Protein AF-A0AAD5MA86-F1 (afdb_monomer_lite)

Secondary structure (DSSP, 8-state):
-TTTHHHHHHHHHHS-HHHHHHHHHHHHHHHHHS-HHHHHHHHHTTHHHHHHHHTT---HHHHHHHHHHHHHHHHHHHHH-GGGHHHHHHHHHHTTHHHHHHHHTT-S-HHHHHHHHHHHHHHT-HHHHHHHHHTSSTTS------

InterPro domains:
  IPR011989 Armadillo-like helical [G3DSA:1.25.10.10] (1-125)
  IPR016024 Armadillo-type fold [SSF48371] (3-127)
  IPR032413 Atypical Arm repeat [PF16186] (90-133)

Structure (mmCIF, N/CA/C/O backbone):
data_AF-A0AAD5MA86-F1
#
_entry.id   AF-A0AAD5MA86-F1
#
loop_
_atom_site.group_PDB
_atom_site.id
_atom_site.type_symbol
_atom_site.label_atom_id
_atom_site.label_alt_id
_atom_site.label_comp_id
_atom_site.label_asym_id
_atom_site.label_entity_id
_atom_site.label_seq_id
_atom_site.pdbx_PDB_ins_code
_atom_site.Cartn_x
_atom_site.Cartn_y
_atom_site.Cartn_z
_atom_site.occupancy
_atom_site.B_iso_or_equiv
_atom_site.auth_seq_id
_atom_site.auth_comp_id
_atom_site.auth_asym_id
_atom_site.auth_atom_id
_atom_site.pdbx_PDB_model_num
ATOM 1 N N . MET A 1 1 ? -7.967 18.111 -7.768 1.00 57.31 1 MET A N 1
ATOM 2 C CA . MET A 1 1 ? -7.163 16.906 -7.461 1.00 57.31 1 MET A CA 1
ATOM 3 C C . MET A 1 1 ? -8.036 15.671 -7.237 1.00 57.31 1 MET A C 1
ATOM 5 O O . MET A 1 1 ? -7.580 14.598 -7.592 1.00 57.31 1 MET A O 1
ATOM 9 N N . GLN A 1 2 ? -9.282 15.808 -6.753 1.00 56.53 2 GLN A N 1
ATOM 10 C CA . GLN A 1 2 ? -10.218 14.675 -6.617 1.00 56.53 2 GLN A CA 1
ATOM 11 C C . GLN A 1 2 ? -10.546 13.962 -7.945 1.00 56.53 2 GLN A C 1
ATOM 13 O O . GLN A 1 2 ? -10.704 12.755 -7.945 1.00 56.53 2 GLN A O 1
ATOM 18 N N . GLU A 1 3 ? -10.540 14.638 -9.100 1.00 71.31 3 GLU A N 1
ATOM 19 C CA . GLU A 1 3 ? -10.897 13.959 -10.363 1.00 71.31 3 GLU A CA 1
ATOM 20 C C . GLU A 1 3 ? -9.796 13.075 -10.967 1.00 71.31 3 GLU A C 1
ATOM 22 O O . GLU A 1 3 ? -10.107 12.221 -11.788 1.00 71.31 3 GLU A O 1
ATOM 27 N N . ILE A 1 4 ? -8.517 13.254 -10.603 1.00 87.75 4 ILE A N 1
ATOM 28 C CA . ILE A 1 4 ? -7.416 12.517 -11.255 1.00 87.75 4 ILE A CA 1
ATOM 29 C C . ILE A 1 4 ? -7.015 11.249 -10.501 1.00 87.75 4 ILE A C 1
ATOM 31 O O . ILE A 1 4 ? -6.548 10.298 -11.122 1.00 87.75 4 ILE A O 1
ATOM 35 N N . MET A 1 5 ? -7.217 11.213 -9.180 1.00 91.69 5 MET A N 1
ATOM 36 C CA . MET A 1 5 ? -6.775 10.094 -8.346 1.00 91.69 5 MET A CA 1
ATOM 37 C C . MET A 1 5 ? -7.358 8.733 -8.771 1.00 91.69 5 MET A C 1
ATOM 39 O O . MET A 1 5 ? -6.567 7.800 -8.914 1.00 91.69 5 MET A O 1
ATOM 43 N N . PRO A 1 6 ? -8.662 8.607 -9.100 1.00 92.62 6 PRO A N 1
ATOM 44 C CA . PRO A 1 6 ? -9.211 7.336 -9.578 1.00 92.62 6 PRO A CA 1
ATOM 45 C C . PRO A 1 6 ? -8.494 6.818 -10.834 1.00 92.62 6 PRO A C 1
ATOM 47 O O . PRO A 1 6 ? -8.269 5.618 -10.993 1.00 92.62 6 PRO A O 1
ATOM 50 N N . PHE A 1 7 ? -8.092 7.722 -11.735 1.00 94.62 7 PHE A N 1
ATOM 51 C CA . PHE A 1 7 ? -7.361 7.354 -12.946 1.00 94.62 7 PHE A CA 1
ATOM 52 C C . PHE A 1 7 ? -5.933 6.909 -12.638 1.00 94.62 7 PHE A C 1
ATOM 54 O O . PHE A 1 7 ? -5.480 5.927 -13.218 1.00 94.62 7 PHE A O 1
ATOM 61 N N . ILE A 1 8 ? -5.237 7.589 -11.722 1.00 96.06 8 ILE A N 1
ATOM 62 C CA . ILE A 1 8 ? -3.883 7.194 -11.307 1.00 96.06 8 ILE A CA 1
ATOM 63 C C . ILE A 1 8 ? -3.908 5.815 -10.645 1.00 96.06 8 ILE A C 1
ATOM 65 O O . ILE A 1 8 ? -3.100 4.961 -11.001 1.00 96.06 8 ILE A O 1
ATOM 69 N N . LEU A 1 9 ? -4.868 5.563 -9.753 1.00 96.56 9 LEU A N 1
ATOM 70 C CA . LEU A 1 9 ? -5.037 4.261 -9.106 1.00 96.56 9 LEU A CA 1
ATOM 71 C C . LEU A 1 9 ? -5.354 3.156 -10.122 1.00 96.56 9 LEU A C 1
ATOM 73 O O . LEU A 1 9 ? -4.746 2.091 -10.080 1.00 96.56 9 LEU A O 1
ATOM 77 N N . LYS A 1 10 ? -6.213 3.427 -11.111 1.00 96.69 10 LYS A N 1
ATOM 78 C CA . LYS A 1 10 ? -6.476 2.484 -12.209 1.00 96.69 10 LYS A CA 1
ATOM 79 C C . LYS A 1 10 ? -5.226 2.172 -13.040 1.00 96.69 10 LYS A C 1
ATOM 81 O O . LYS A 1 10 ? -5.040 1.033 -13.473 1.00 96.69 10 LYS A O 1
ATOM 86 N N . VAL A 1 11 ? -4.388 3.178 -13.296 1.00 97.50 11 VAL A N 1
ATOM 87 C CA . VAL A 1 11 ? -3.116 2.998 -14.010 1.00 97.50 11 VAL A CA 1
ATOM 88 C C . VAL A 1 11 ? -2.131 2.188 -13.169 1.00 97.50 11 VAL A C 1
ATOM 90 O O . VAL A 1 11 ? -1.445 1.336 -13.723 1.00 97.50 11 VAL A O 1
ATOM 93 N N . LEU A 1 12 ? -2.088 2.402 -11.854 1.00 97.81 12 LEU A N 1
ATOM 94 C CA . LEU A 1 12 ? -1.275 1.598 -10.944 1.00 97.81 12 LEU A CA 1
ATOM 95 C C . LEU A 1 12 ? -1.725 0.126 -10.921 1.00 97.81 12 LEU A C 1
ATOM 97 O O . LEU A 1 12 ? -0.885 -0.767 -10.933 1.00 97.81 12 LEU A O 1
ATOM 101 N N . ASP A 1 13 ? -3.032 -0.125 -10.958 1.00 97.50 13 ASP A N 1
ATOM 102 C CA . ASP A 1 13 ? -3.604 -1.476 -10.941 1.00 97.50 13 ASP A CA 1
ATOM 103 C C . ASP A 1 13 ? -3.349 -2.258 -12.245 1.00 97.50 13 ASP A C 1
ATOM 105 O O . ASP A 1 13 ? -2.950 -3.419 -12.223 1.00 97.50 13 ASP A O 1
ATOM 109 N N . SER A 1 14 ? -3.547 -1.614 -13.401 1.00 95.88 14 SER A N 1
ATOM 110 C CA . SER A 1 14 ? -3.682 -2.326 -14.688 1.00 95.88 14 SER A CA 1
ATOM 111 C C . SER A 1 14 ? -2.858 -1.763 -15.851 1.00 95.88 14 SER A C 1
ATOM 113 O O . SER A 1 14 ? -2.952 -2.263 -16.975 1.00 95.88 14 SER A O 1
ATOM 115 N N . GLY A 1 15 ? -2.073 -0.710 -15.617 1.00 95.94 15 GLY A N 1
ATOM 116 C CA . GLY A 1 15 ? -1.180 -0.142 -16.623 1.00 95.94 15 GLY A CA 1
ATOM 117 C C . GLY A 1 15 ? -0.039 -1.088 -16.994 1.00 95.94 15 GLY A C 1
ATOM 118 O O . GLY A 1 15 ? 0.241 -2.065 -16.302 1.00 95.94 15 GLY A O 1
ATOM 119 N N . ASP A 1 16 ? 0.667 -0.781 -18.084 1.00 97.00 16 ASP A N 1
ATOM 120 C CA . ASP A 1 16 ? 1.958 -1.427 -18.313 1.00 97.00 16 ASP A CA 1
ATOM 121 C C . ASP A 1 16 ? 2.966 -1.020 -17.223 1.00 97.00 16 ASP A C 1
ATOM 123 O O . ASP A 1 16 ? 2.774 -0.029 -16.517 1.00 97.00 16 ASP A O 1
ATOM 127 N N . PHE A 1 17 ? 4.066 -1.766 -17.092 1.00 96.06 17 PHE A N 1
ATOM 128 C CA . PHE A 1 17 ? 5.038 -1.528 -16.022 1.00 96.06 17 PHE A CA 1
ATOM 129 C C . PHE A 1 17 ? 5.535 -0.075 -15.958 1.00 96.06 17 PHE A C 1
ATOM 131 O O . PHE A 1 17 ? 5.710 0.464 -14.869 1.00 96.06 17 PHE A O 1
ATOM 138 N N . LYS A 1 18 ? 5.751 0.583 -17.106 1.00 97.50 18 LYS A N 1
ATOM 139 C CA . LYS A 1 18 ? 6.224 1.975 -17.122 1.00 97.50 18 LYS A CA 1
ATOM 140 C C . LYS A 1 18 ? 5.156 2.906 -16.561 1.00 97.50 18 LYS A C 1
ATOM 142 O O . LYS A 1 18 ? 5.462 3.763 -15.742 1.00 97.50 18 LYS A O 1
ATOM 147 N N . CYS A 1 19 ? 3.906 2.717 -16.968 1.00 97.50 19 CYS A N 1
ATOM 148 C CA . CYS A 1 19 ? 2.786 3.482 -16.447 1.00 97.50 19 CYS A CA 1
ATOM 149 C C . CYS A 1 19 ? 2.544 3.217 -14.954 1.00 97.50 19 CYS A C 1
ATOM 151 O O . CYS A 1 19 ? 2.334 4.170 -14.209 1.00 97.50 19 CYS A O 1
ATOM 153 N N . GLN A 1 20 ? 2.624 1.963 -14.500 1.00 98.31 20 GLN A N 1
ATOM 154 C CA . GLN A 1 20 ? 2.506 1.608 -13.081 1.00 98.31 20 GLN A CA 1
ATOM 155 C C . GLN A 1 20 ? 3.619 2.243 -12.248 1.00 98.31 20 GLN A C 1
ATOM 157 O O . GLN A 1 20 ? 3.364 2.759 -11.162 1.00 98.31 20 GLN A O 1
ATOM 162 N N . PHE A 1 21 ? 4.846 2.259 -12.773 1.00 97.88 21 PHE A N 1
ATOM 163 C CA . PHE A 1 21 ? 5.986 2.890 -12.121 1.00 97.88 21 PHE A CA 1
ATOM 164 C C . PHE A 1 21 ? 5.750 4.388 -11.903 1.00 97.88 21 PHE A C 1
ATOM 166 O O . PHE A 1 21 ? 5.836 4.862 -10.771 1.00 97.88 21 PHE A O 1
ATOM 173 N N . GLU A 1 22 ? 5.367 5.125 -12.946 1.00 98.25 22 GLU A N 1
ATOM 174 C CA . GLU A 1 22 ? 5.053 6.556 -12.831 1.00 98.25 22 GLU A CA 1
ATOM 175 C C . GLU A 1 22 ? 3.828 6.816 -11.939 1.00 98.25 22 GLU A C 1
ATOM 177 O O . GLU A 1 22 ? 3.812 7.762 -11.150 1.00 98.25 22 GLU A O 1
ATOM 182 N N . ALA A 1 23 ? 2.811 5.950 -12.000 1.00 98.06 23 ALA A N 1
ATOM 183 C CA . ALA A 1 23 ? 1.655 6.041 -11.115 1.00 98.06 23 ALA A CA 1
ATOM 184 C C . ALA A 1 23 ? 2.055 5.837 -9.645 1.00 98.06 23 ALA A C 1
ATOM 186 O O . ALA A 1 23 ? 1.590 6.585 -8.786 1.00 98.06 23 ALA A O 1
ATOM 187 N N . SER A 1 24 ? 2.968 4.904 -9.351 1.00 98.25 24 SER A N 1
ATOM 188 C CA . SER A 1 24 ? 3.481 4.692 -7.991 1.00 98.25 24 SER A CA 1
ATOM 189 C C . SER A 1 24 ? 4.173 5.942 -7.442 1.00 98.25 24 SER A C 1
ATOM 191 O O . SER A 1 24 ? 3.945 6.316 -6.293 1.00 98.25 24 SER A O 1
ATOM 193 N N . TRP A 1 25 ? 4.940 6.647 -8.281 1.00 97.81 25 TRP A N 1
ATOM 194 C CA . TRP A 1 25 ? 5.567 7.918 -7.918 1.00 97.81 25 TRP A CA 1
ATOM 195 C C . TRP A 1 25 ? 4.534 9.007 -7.652 1.00 97.81 25 TRP A C 1
ATOM 197 O O . TRP A 1 25 ? 4.649 9.745 -6.675 1.00 97.81 25 TRP A O 1
ATOM 207 N N . ALA A 1 26 ? 3.508 9.113 -8.498 1.00 97.38 26 ALA A N 1
ATOM 208 C CA . ALA A 1 26 ? 2.442 10.090 -8.315 1.00 97.38 26 ALA A CA 1
ATOM 209 C C . ALA A 1 26 ? 1.684 9.871 -6.994 1.00 97.38 26 ALA A C 1
ATOM 211 O O . ALA A 1 26 ? 1.431 10.834 -6.266 1.00 97.38 26 ALA A O 1
ATOM 212 N N . VAL A 1 27 ? 1.365 8.616 -6.664 1.00 97.12 27 VAL A N 1
ATOM 213 C CA . VAL A 1 27 ? 0.690 8.258 -5.409 1.00 97.12 27 VAL A CA 1
ATOM 214 C C . VAL A 1 27 ? 1.594 8.528 -4.201 1.00 97.12 27 VAL A C 1
ATOM 216 O O . VAL A 1 27 ? 1.149 9.179 -3.255 1.00 97.12 27 VAL A O 1
ATOM 219 N N . ALA A 1 28 ? 2.871 8.137 -4.254 1.00 97.19 28 ALA A N 1
ATOM 220 C CA . ALA A 1 28 ? 3.827 8.396 -3.175 1.00 97.19 28 ALA A CA 1
ATOM 221 C C . ALA A 1 28 ? 4.037 9.898 -2.927 1.00 97.19 28 ALA A C 1
ATOM 223 O O . ALA A 1 28 ? 4.060 10.350 -1.782 1.00 97.19 28 ALA A O 1
ATOM 224 N N . ASN A 1 29 ? 4.113 10.700 -3.992 1.00 97.00 29 ASN A N 1
ATOM 225 C CA . ASN A 1 29 ? 4.221 12.154 -3.881 1.00 97.00 29 ASN A CA 1
ATOM 226 C C . ASN A 1 29 ? 2.986 12.779 -3.221 1.00 97.00 29 ASN A C 1
ATOM 228 O O . ASN A 1 29 ? 3.119 13.727 -2.447 1.00 97.00 29 ASN A O 1
ATOM 232 N N . LEU A 1 30 ? 1.789 12.254 -3.497 1.00 95.50 30 LEU A N 1
ATOM 233 C CA . LEU A 1 30 ? 0.577 12.693 -2.811 1.00 95.50 30 LEU A CA 1
ATOM 234 C C . LEU A 1 30 ? 0.573 12.274 -1.338 1.00 95.50 30 LEU A C 1
ATOM 236 O O . LEU A 1 30 ? 0.196 13.084 -0.498 1.00 95.50 30 LEU A O 1
ATOM 240 N N . ALA A 1 31 ? 1.006 11.056 -1.014 1.00 95.31 31 ALA A N 1
ATOM 241 C CA . ALA A 1 31 ? 1.076 10.599 0.370 1.00 95.31 31 ALA A CA 1
ATOM 242 C C . ALA A 1 31 ? 2.041 11.459 1.207 1.00 95.31 31 ALA A C 1
ATOM 244 O O . ALA A 1 31 ? 1.678 11.919 2.284 1.00 95.31 31 ALA A O 1
ATOM 245 N N . LEU A 1 32 ? 3.242 11.728 0.686 1.00 93.88 32 LEU A N 1
ATOM 246 C CA . LEU A 1 32 ? 4.323 12.385 1.431 1.00 93.88 32 LEU A CA 1
ATOM 247 C C . LEU A 1 32 ? 4.266 13.920 1.398 1.00 93.88 32 LEU A C 1
ATOM 249 O O . LEU A 1 32 ? 4.752 14.575 2.318 1.00 93.88 32 LEU A O 1
ATOM 253 N N . GLY A 1 33 ? 3.723 14.503 0.326 1.00 93.56 33 GLY A N 1
ATOM 254 C CA . GLY A 1 33 ? 3.648 15.956 0.134 1.00 93.56 33 GLY A CA 1
ATOM 255 C C . GLY A 1 33 ? 2.234 16.533 0.210 1.00 93.56 33 GLY A C 1
ATOM 256 O O . GLY A 1 33 ? 2.064 17.753 0.145 1.00 93.56 33 GLY A O 1
ATOM 257 N N . GLY A 1 34 ? 1.213 15.681 0.297 1.00 94.00 34 GLY A N 1
ATOM 258 C CA . GLY A 1 34 ? -0.182 16.090 0.352 1.00 94.00 34 GLY A CA 1
ATOM 259 C C . GLY A 1 34 ? -0.625 16.547 1.738 1.00 94.00 34 GLY A C 1
ATOM 260 O O . GLY A 1 34 ? -0.043 16.228 2.770 1.00 94.00 34 GLY A O 1
ATOM 261 N N . THR A 1 35 ? -1.721 17.296 1.763 1.00 95.62 35 THR A N 1
ATOM 262 C CA . THR A 1 35 ? -2.472 17.581 2.990 1.00 95.62 35 THR A CA 1
ATOM 263 C C . THR A 1 35 ? -3.152 16.315 3.506 1.00 95.62 35 THR A C 1
ATOM 265 O O . THR A 1 35 ? -3.500 15.435 2.719 1.00 95.62 35 THR A O 1
ATOM 268 N N . LEU A 1 36 ? -3.464 16.266 4.804 1.00 94.44 36 LEU A N 1
ATOM 269 C CA . LEU A 1 36 ? -4.217 15.161 5.410 1.00 94.44 36 LEU A CA 1
ATOM 270 C C . LEU A 1 36 ? -5.481 14.797 4.611 1.00 94.44 36 LEU A C 1
ATOM 272 O O . LEU A 1 36 ? -5.724 13.631 4.329 1.00 94.44 36 LEU A O 1
ATOM 276 N N . LYS A 1 37 ? -6.252 15.800 4.170 1.00 93.62 37 LYS A N 1
ATOM 277 C CA . LYS A 1 37 ? -7.452 15.584 3.347 1.00 93.62 37 LYS A CA 1
ATOM 278 C C . LYS A 1 37 ? -7.140 14.863 2.028 1.00 93.62 37 LYS A C 1
ATOM 280 O O . LYS A 1 37 ? -7.932 14.045 1.580 1.00 93.62 37 LYS A O 1
ATOM 285 N N . GLN A 1 38 ? -6.015 15.179 1.388 1.00 94.31 38 GLN A N 1
ATOM 286 C CA . GLN A 1 38 ? -5.601 14.515 0.149 1.00 94.31 38 GLN A CA 1
ATOM 287 C C . GLN A 1 38 ? -5.147 13.080 0.411 1.00 94.31 38 GLN A C 1
ATOM 289 O O . GLN A 1 38 ? -5.494 12.207 -0.373 1.00 94.31 38 GLN A O 1
ATOM 294 N N . VAL A 1 39 ? -4.436 12.828 1.512 1.00 95.50 39 VAL A N 1
ATOM 295 C CA . VAL A 1 39 ? -4.039 11.468 1.905 1.00 95.50 39 VAL A CA 1
ATOM 296 C C . VAL A 1 39 ? -5.272 10.613 2.202 1.00 95.50 39 VAL A C 1
ATOM 298 O O . VAL A 1 39 ? -5.407 9.529 1.647 1.00 95.50 39 VAL A O 1
ATOM 301 N N . LEU A 1 40 ? -6.223 11.124 2.991 1.00 94.38 40 LEU A N 1
ATOM 302 C CA . LEU A 1 40 ? -7.460 10.405 3.324 1.00 94.38 40 LEU A CA 1
ATOM 303 C C . LEU A 1 40 ? -8.362 10.152 2.104 1.00 94.38 40 LEU A C 1
ATOM 305 O O . LEU A 1 40 ? -9.086 9.160 2.083 1.00 94.38 40 LEU A O 1
ATOM 309 N N . CYS A 1 41 ? -8.264 10.974 1.054 1.00 93.69 41 CYS A N 1
ATOM 310 C CA . CYS A 1 41 ? -8.935 10.726 -0.226 1.00 93.69 41 CYS A CA 1
ATOM 311 C C . CYS A 1 41 ? -8.520 9.380 -0.853 1.00 93.69 41 CYS A C 1
ATOM 313 O O . CYS A 1 41 ? -9.307 8.790 -1.581 1.00 93.69 41 CYS A O 1
ATOM 315 N N . LEU A 1 42 ? -7.323 8.851 -0.560 1.00 94.69 42 LEU A N 1
ATOM 316 C CA . LEU A 1 42 ? -6.915 7.522 -1.037 1.00 94.69 42 LEU A CA 1
ATOM 317 C C . LEU A 1 42 ? -7.820 6.407 -0.489 1.00 94.69 42 LEU A C 1
ATOM 319 O O . LEU A 1 42 ? -8.058 5.424 -1.189 1.00 94.69 42 LEU A O 1
ATOM 323 N N . LEU A 1 43 ? -8.353 6.557 0.728 1.00 92.50 43 LEU A N 1
ATOM 324 C CA . LEU A 1 43 ? -9.334 5.607 1.262 1.00 92.50 43 LEU A CA 1
ATOM 325 C C . LEU A 1 43 ? -10.667 5.709 0.530 1.00 92.50 43 LEU A C 1
ATOM 327 O O . LEU A 1 43 ? -11.256 4.687 0.195 1.00 92.50 43 LEU A O 1
ATOM 331 N N . GLU A 1 44 ? -11.130 6.935 0.280 1.00 91.56 44 GLU A N 1
ATOM 332 C CA . GLU A 1 44 ? -12.393 7.192 -0.424 1.00 91.56 44 GLU A CA 1
ATOM 333 C C . GLU A 1 44 ? -12.377 6.591 -1.839 1.00 91.56 44 GLU A C 1
ATOM 335 O O . GLU A 1 44 ? -13.391 6.084 -2.311 1.00 91.56 44 GLU A O 1
ATOM 340 N N . GLU A 1 45 ? -11.205 6.574 -2.477 1.00 93.38 45 GLU A N 1
ATOM 341 C CA . GLU A 1 45 ? -10.992 6.023 -3.818 1.00 93.38 45 GLU A CA 1
ATOM 342 C C . GLU A 1 45 ? -10.606 4.530 -3.831 1.00 93.38 45 GLU A C 1
ATOM 344 O O . GLU A 1 45 ? -10.164 4.014 -4.857 1.00 93.38 45 GLU A O 1
ATOM 349 N N . ASN A 1 46 ? -10.774 3.812 -2.711 1.00 92.56 46 ASN A N 1
ATOM 350 C CA . ASN A 1 46 ? -10.456 2.384 -2.575 1.00 92.56 46 ASN A CA 1
ATOM 351 C C . ASN A 1 46 ? -9.010 2.028 -2.978 1.00 92.56 46 ASN A C 1
ATOM 353 O O . ASN A 1 46 ? -8.768 1.043 -3.677 1.00 92.56 46 ASN A O 1
ATOM 357 N N . ALA A 1 47 ? -8.021 2.809 -2.533 1.00 97.00 47 ALA A N 1
ATOM 358 C CA . ALA A 1 47 ? -6.620 2.549 -2.868 1.00 97.00 47 ALA A CA 1
ATOM 359 C C . ALA A 1 47 ? -6.046 1.279 -2.209 1.00 97.00 47 ALA A C 1
ATOM 361 O O . ALA A 1 47 ? -5.107 0.701 -2.752 1.00 97.00 47 ALA A O 1
ATOM 362 N N . ILE A 1 48 ? -6.576 0.829 -1.062 1.00 98.19 48 ILE A N 1
ATOM 363 C CA . ILE A 1 48 ? -5.983 -0.264 -0.263 1.00 98.19 48 ILE A CA 1
ATOM 364 C C . ILE A 1 48 ? -5.788 -1.565 -1.066 1.00 98.19 48 ILE A C 1
ATOM 366 O O . ILE A 1 48 ? -4.650 -2.041 -1.105 1.00 98.19 48 ILE A O 1
ATOM 370 N N . PRO A 1 49 ? -6.802 -2.118 -1.764 1.00 98.19 49 PRO A N 1
ATOM 371 C CA . PRO A 1 49 ? -6.614 -3.309 -2.594 1.00 98.19 49 PRO A CA 1
ATOM 372 C C . PRO A 1 49 ? -5.523 -3.143 -3.657 1.00 98.19 49 PRO A C 1
ATOM 374 O O . PRO A 1 49 ? -4.706 -4.040 -3.857 1.00 98.19 49 PRO A O 1
ATOM 377 N N . ILE A 1 50 ? -5.471 -1.973 -4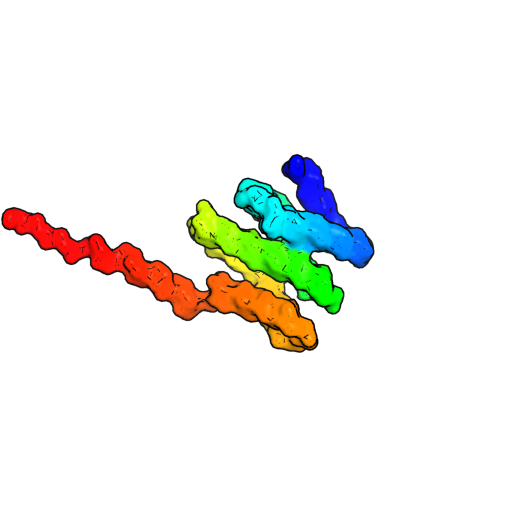.301 1.00 98.25 50 ILE A N 1
ATOM 378 C CA . ILE A 1 50 ? -4.524 -1.668 -5.382 1.00 98.25 50 ILE A CA 1
ATOM 379 C C . ILE A 1 50 ? -3.096 -1.594 -4.833 1.00 98.25 50 ILE A C 1
ATOM 381 O O . ILE A 1 50 ? -2.175 -2.182 -5.399 1.00 98.25 50 ILE A O 1
ATOM 385 N N . LEU A 1 51 ? -2.907 -0.919 -3.696 1.00 98.50 51 LEU A N 1
ATOM 386 C CA . LEU A 1 51 ? -1.614 -0.846 -3.016 1.00 98.50 51 LEU A CA 1
ATOM 387 C C . LEU A 1 51 ? -1.152 -2.238 -2.562 1.00 98.50 51 LEU A C 1
ATOM 389 O O . LEU A 1 51 ? -0.001 -2.602 -2.791 1.00 98.50 51 LEU A O 1
ATOM 393 N N . CYS A 1 52 ? -2.047 -3.049 -1.990 1.00 98.50 52 CYS A N 1
ATOM 394 C CA . CYS A 1 52 ? -1.726 -4.418 -1.576 1.00 98.50 52 CYS A CA 1
ATOM 395 C C . CYS A 1 52 ? -1.335 -5.304 -2.768 1.00 98.50 52 CYS A C 1
ATOM 397 O O . CYS A 1 52 ? -0.371 -6.068 -2.680 1.00 98.50 52 CYS A O 1
ATOM 399 N N . ALA A 1 53 ? -2.034 -5.184 -3.900 1.00 97.94 53 ALA A N 1
ATOM 400 C CA . ALA A 1 53 ? -1.689 -5.896 -5.128 1.00 97.94 53 ALA A CA 1
ATOM 401 C C . ALA A 1 53 ? -0.308 -5.477 -5.663 1.00 97.94 53 ALA A C 1
ATOM 403 O O . ALA A 1 53 ? 0.494 -6.336 -6.038 1.00 97.94 53 ALA A O 1
ATOM 404 N N . ALA A 1 54 ? 0.008 -4.178 -5.624 1.00 98.00 54 ALA A N 1
ATOM 405 C CA . ALA A 1 54 ? 1.278 -3.636 -6.100 1.00 98.00 54 ALA A CA 1
ATOM 406 C C . ALA A 1 54 ? 2.503 -4.116 -5.290 1.00 98.00 54 ALA A C 1
ATOM 408 O O . ALA A 1 54 ? 3.614 -4.153 -5.822 1.00 98.00 54 ALA A O 1
ATOM 409 N N . LEU A 1 55 ? 2.324 -4.579 -4.045 1.00 98.12 55 LEU A N 1
ATOM 410 C CA . LEU A 1 55 ? 3.397 -5.215 -3.262 1.00 98.12 55 LEU A CA 1
ATOM 411 C C . LEU A 1 55 ? 3.900 -6.543 -3.864 1.00 98.12 55 LEU A C 1
ATOM 413 O O . LEU A 1 55 ? 4.908 -7.076 -3.409 1.00 98.12 55 LEU A O 1
ATOM 417 N N . ALA A 1 56 ? 3.222 -7.098 -4.876 1.00 95.94 56 ALA A N 1
ATOM 418 C CA . ALA A 1 56 ? 3.678 -8.293 -5.590 1.00 95.94 56 ALA A CA 1
ATOM 419 C C . ALA A 1 56 ? 4.741 -8.006 -6.670 1.00 95.94 56 ALA A C 1
ATOM 421 O O . ALA A 1 56 ? 5.300 -8.945 -7.243 1.00 95.94 56 ALA A O 1
ATOM 422 N N . HIS A 1 57 ? 5.018 -6.737 -6.984 1.00 95.75 57 HIS A N 1
ATOM 423 C CA . HIS A 1 57 ? 6.084 -6.381 -7.918 1.00 95.75 57 HIS A CA 1
ATOM 424 C C . HIS A 1 57 ? 7.472 -6.680 -7.333 1.00 95.75 57 HIS A C 1
ATOM 426 O O . HIS A 1 57 ? 7.682 -6.638 -6.131 1.00 95.75 57 HIS A O 1
ATOM 432 N N . SER A 1 58 ? 8.453 -6.932 -8.201 1.00 94.25 58 SER A N 1
ATOM 433 C CA . SER A 1 58 ? 9.856 -7.141 -7.809 1.00 94.25 58 SER A CA 1
ATOM 434 C C . SER A 1 58 ? 10.727 -5.888 -7.933 1.00 94.25 58 SER A C 1
ATOM 436 O O . SER A 1 58 ? 11.894 -5.901 -7.546 1.00 94.25 58 SER A O 1
ATOM 438 N N . ASN A 1 59 ? 10.199 -4.799 -8.502 1.00 97.56 59 ASN A N 1
ATOM 439 C CA . ASN A 1 59 ? 10.955 -3.562 -8.657 1.00 97.56 59 ASN A CA 1
ATOM 440 C C . ASN A 1 59 ? 11.057 -2.827 -7.313 1.00 97.56 59 ASN A C 1
ATOM 442 O O . ASN A 1 59 ? 10.048 -2.411 -6.751 1.00 97.56 59 ASN A O 1
ATOM 446 N N . VAL A 1 60 ? 12.288 -2.643 -6.836 1.00 97.81 60 VAL A N 1
ATOM 447 C CA . VAL A 1 60 ? 12.595 -2.074 -5.515 1.00 97.81 60 VAL A CA 1
ATOM 448 C C . VAL A 1 60 ? 12.050 -0.655 -5.339 1.00 97.81 60 VAL A C 1
ATOM 450 O O . VAL A 1 60 ? 11.488 -0.345 -4.293 1.00 97.81 60 VAL A O 1
ATOM 453 N N . ASP A 1 61 ? 12.180 0.210 -6.344 1.00 97.75 61 ASP A N 1
ATOM 454 C CA . ASP A 1 61 ? 11.727 1.602 -6.238 1.00 97.75 61 ASP A CA 1
ATOM 455 C C . ASP A 1 61 ? 10.198 1.702 -6.210 1.00 97.75 61 ASP A C 1
ATOM 457 O O . ASP A 1 61 ? 9.646 2.433 -5.389 1.00 97.75 61 ASP A O 1
ATOM 461 N N . LEU A 1 62 ? 9.508 0.905 -7.033 1.00 98.25 62 LEU A N 1
ATOM 462 C CA . LEU A 1 62 ? 8.051 0.791 -6.986 1.00 98.25 62 LEU A CA 1
ATOM 463 C C . LEU A 1 62 ? 7.602 0.273 -5.615 1.00 98.25 62 LEU A C 1
ATOM 465 O O . LEU A 1 62 ? 6.747 0.891 -4.989 1.00 98.25 62 LEU A O 1
ATOM 469 N N . LEU A 1 63 ? 8.205 -0.808 -5.110 1.00 98.38 63 LEU A N 1
ATOM 470 C CA . LEU A 1 63 ? 7.885 -1.344 -3.783 1.00 98.38 63 LEU A CA 1
ATOM 471 C C . LEU A 1 63 ? 8.070 -0.299 -2.681 1.00 98.38 63 LEU A C 1
ATOM 473 O O . LEU A 1 63 ? 7.192 -0.142 -1.838 1.00 98.38 63 LEU A O 1
ATOM 477 N N . ASN A 1 64 ? 9.169 0.456 -2.716 1.00 98.06 64 ASN A N 1
ATOM 478 C CA . ASN A 1 64 ? 9.404 1.547 -1.775 1.00 98.06 64 ASN A CA 1
ATOM 479 C C . ASN A 1 64 ? 8.298 2.610 -1.849 1.00 98.06 64 ASN A C 1
ATOM 481 O O . ASN A 1 64 ? 7.798 3.032 -0.810 1.00 98.06 64 ASN A O 1
ATOM 485 N N . ASN A 1 65 ? 7.879 3.015 -3.051 1.00 98.25 65 ASN A N 1
ATOM 486 C CA . ASN A 1 65 ? 6.791 3.982 -3.223 1.00 98.25 65 ASN A CA 1
ATOM 487 C C . ASN A 1 65 ? 5.479 3.480 -2.603 1.00 98.25 65 ASN A C 1
ATOM 489 O O . ASN A 1 65 ? 4.785 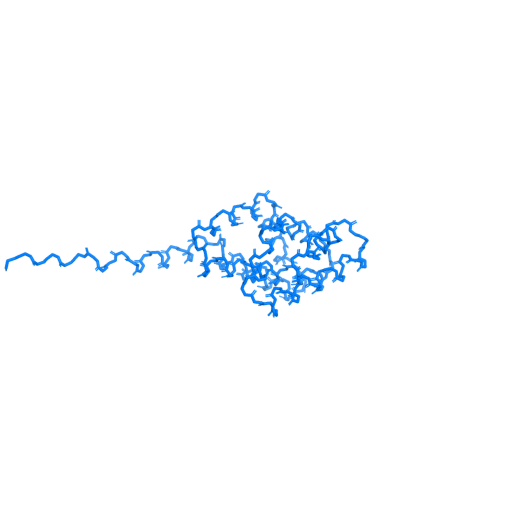4.233 -1.916 1.00 98.25 65 ASN A O 1
ATOM 493 N N . ILE A 1 66 ? 5.147 2.204 -2.812 1.00 98.56 66 ILE A N 1
ATOM 494 C CA . ILE A 1 66 ? 3.922 1.591 -2.283 1.00 98.56 66 ILE A CA 1
ATOM 495 C C . ILE A 1 66 ? 3.982 1.446 -0.762 1.00 98.56 66 ILE A C 1
ATOM 497 O O . ILE A 1 66 ? 3.026 1.815 -0.081 1.00 98.56 66 ILE A O 1
ATOM 501 N N . LEU A 1 67 ? 5.104 0.974 -0.217 1.00 98.50 67 LEU A N 1
ATOM 502 C CA . LEU A 1 67 ? 5.293 0.821 1.224 1.00 98.50 67 LEU A CA 1
ATOM 503 C C . LEU A 1 67 ? 5.244 2.174 1.955 1.00 98.50 67 LEU A C 1
ATOM 505 O O . LEU A 1 67 ? 4.542 2.297 2.954 1.00 98.50 67 LEU A O 1
ATOM 509 N N . GLU A 1 68 ? 5.915 3.215 1.450 1.00 97.88 68 GLU A N 1
ATOM 510 C CA . GLU A 1 68 ? 5.850 4.555 2.062 1.00 97.88 68 GLU A CA 1
ATOM 511 C C . GLU A 1 68 ? 4.442 5.166 1.973 1.00 97.88 68 GLU A C 1
ATOM 513 O O . GLU A 1 68 ? 3.990 5.832 2.910 1.00 97.88 68 GLU A O 1
ATOM 518 N N . THR A 1 69 ? 3.719 4.900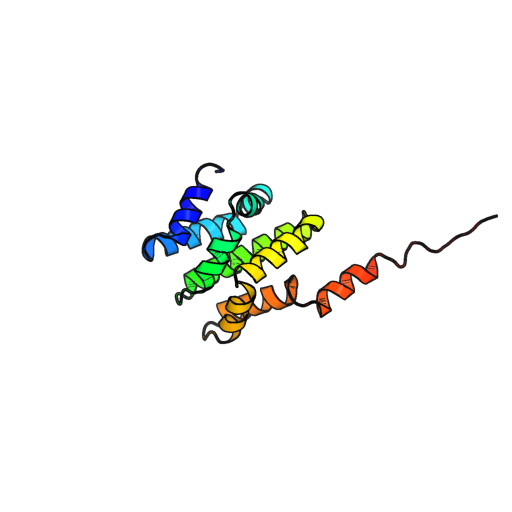 0.878 1.00 98.31 69 THR A N 1
ATOM 519 C CA . THR A 1 69 ? 2.311 5.298 0.739 1.00 98.31 69 THR A CA 1
ATOM 520 C C . THR A 1 69 ? 1.447 4.613 1.795 1.00 98.31 69 THR A C 1
ATOM 522 O O . THR A 1 69 ? 0.703 5.294 2.498 1.00 98.31 69 THR A O 1
ATOM 525 N N . LEU A 1 70 ? 1.555 3.286 1.934 1.00 98.31 70 LEU A N 1
ATOM 526 C CA . LEU A 1 70 ? 0.801 2.512 2.925 1.00 98.31 70 LEU A CA 1
ATOM 527 C C . LEU A 1 70 ? 1.110 2.970 4.350 1.00 98.31 70 LEU A C 1
ATOM 529 O O . LEU A 1 70 ? 0.184 3.220 5.115 1.00 98.31 70 LEU A O 1
ATOM 533 N N . HIS A 1 71 ? 2.390 3.146 4.689 1.00 97.81 71 HIS A N 1
ATOM 534 C CA . HIS A 1 71 ? 2.804 3.637 6.003 1.00 97.81 71 HIS A CA 1
ATOM 535 C C . HIS A 1 71 ? 2.172 4.996 6.321 1.00 97.81 71 HIS A C 1
ATOM 537 O O . HIS A 1 71 ? 1.593 5.184 7.389 1.00 97.81 71 HIS A O 1
ATOM 543 N N . THR A 1 72 ? 2.254 5.938 5.378 1.00 97.69 72 THR A N 1
ATOM 544 C CA . THR A 1 72 ? 1.734 7.296 5.570 1.00 97.69 72 THR A CA 1
ATOM 545 C C . THR A 1 72 ? 0.213 7.309 5.686 1.00 97.69 72 THR A C 1
ATOM 547 O O . THR A 1 72 ? -0.335 8.031 6.517 1.00 97.69 72 THR A O 1
ATOM 550 N N . LEU A 1 73 ? -0.472 6.491 4.884 1.00 97.50 73 LEU A N 1
ATOM 551 C CA . LEU A 1 73 ? -1.921 6.345 4.931 1.00 97.50 73 LEU A CA 1
ATOM 552 C C . LEU A 1 73 ? -2.381 5.760 6.270 1.00 97.50 73 LEU A C 1
ATOM 554 O O . LEU A 1 73 ? -3.240 6.349 6.918 1.00 97.50 73 LEU A O 1
ATOM 558 N N . LEU A 1 74 ? -1.780 4.651 6.708 1.00 97.25 74 LEU A N 1
ATOM 559 C CA . LEU A 1 74 ? -2.098 4.017 7.991 1.00 97.25 74 LEU A CA 1
ATOM 560 C C . LEU A 1 74 ? -1.841 4.968 9.163 1.00 97.25 74 LEU A C 1
ATOM 562 O O . LEU A 1 74 ? -2.710 5.121 10.016 1.00 97.25 74 LEU A O 1
ATOM 566 N N . ASN A 1 75 ? -0.715 5.687 9.149 1.00 96.44 75 ASN A N 1
ATOM 567 C CA . ASN A 1 75 ? -0.393 6.680 10.173 1.00 96.44 75 ASN A CA 1
ATOM 568 C C . ASN A 1 75 ? -1.390 7.853 10.208 1.00 96.44 75 ASN A C 1
ATOM 570 O O . ASN A 1 75 ? -1.758 8.349 11.273 1.00 96.44 75 ASN A O 1
ATOM 574 N N . ALA A 1 76 ? -1.832 8.323 9.039 1.00 95.94 76 ALA A N 1
ATOM 575 C CA . ALA A 1 76 ? -2.826 9.388 8.949 1.00 95.94 76 ALA A CA 1
ATOM 576 C C . ALA A 1 76 ? -4.175 8.947 9.536 1.00 95.94 76 ALA A C 1
ATOM 578 O O . ALA A 1 76 ? -4.819 9.722 10.242 1.00 95.94 76 ALA A O 1
ATOM 579 N N . VAL A 1 77 ? -4.585 7.704 9.268 1.00 95.69 77 VAL A N 1
ATOM 580 C CA . VAL A 1 77 ? -5.838 7.139 9.782 1.00 95.69 77 VAL A CA 1
ATOM 581 C C . VAL A 1 77 ? -5.755 6.904 11.283 1.00 95.69 77 VAL A C 1
ATOM 583 O O . VAL A 1 77 ? -6.648 7.365 11.989 1.00 95.69 77 VAL A O 1
ATOM 586 N N . SER A 1 78 ? -4.684 6.277 11.781 1.00 95.06 78 SER A N 1
ATOM 587 C CA . SER A 1 78 ? -4.512 6.029 13.219 1.00 95.06 78 SER A CA 1
ATOM 588 C C . SER A 1 78 ? -4.541 7.328 14.028 1.00 95.06 78 SER A C 1
ATOM 590 O O . SER A 1 78 ? -5.142 7.383 15.096 1.00 95.06 78 SER A O 1
ATOM 592 N N . SER A 1 79 ? -3.966 8.404 13.483 1.00 93.44 79 SER A N 1
ATOM 593 C CA . SER A 1 79 ? -3.893 9.699 14.164 1.00 93.44 79 SER A CA 1
ATOM 594 C C . SER A 1 79 ? -5.184 10.524 14.081 1.00 93.44 79 SER A C 1
ATOM 596 O O . SER A 1 79 ? -5.483 11.284 14.999 1.00 93.44 79 SER A O 1
ATOM 598 N N . CYS A 1 80 ? -5.920 10.459 12.965 1.00 94.19 80 CYS A N 1
ATOM 599 C CA . CYS A 1 80 ? -7.018 11.400 12.687 1.00 94.19 80 CYS A CA 1
ATOM 600 C C . CYS A 1 80 ? -8.414 10.776 12.730 1.00 94.19 80 CYS A C 1
ATOM 602 O O . CYS A 1 80 ? -9.389 11.508 12.903 1.00 94.19 80 CYS A O 1
ATOM 604 N N . CYS A 1 81 ? -8.517 9.463 12.528 1.00 92.31 81 CYS A N 1
ATOM 605 C CA . CYS A 1 81 ? -9.772 8.711 12.503 1.00 92.31 81 CYS A CA 1
ATOM 606 C C . CYS A 1 81 ? -9.564 7.324 13.149 1.00 92.31 81 CYS A C 1
ATOM 608 O O . CYS A 1 81 ? -9.714 6.307 12.459 1.00 92.31 81 CYS A O 1
ATOM 610 N N . PRO A 1 82 ? -9.174 7.255 14.438 1.00 92.00 82 PRO A N 1
ATOM 611 C CA . PRO A 1 82 ? -8.875 5.990 15.112 1.00 92.00 82 PRO A CA 1
ATOM 612 C C . PRO A 1 82 ? -10.058 5.012 15.087 1.00 92.00 82 PRO A C 1
ATOM 614 O O . PRO A 1 82 ? -9.861 3.807 14.996 1.00 92.00 82 PRO A O 1
ATOM 617 N N . GLU A 1 83 ? -11.295 5.513 15.054 1.00 92.31 83 GLU A N 1
ATOM 618 C CA . GLU A 1 83 ? -12.513 4.705 14.939 1.00 92.31 83 GLU A CA 1
ATOM 619 C C . GLU A 1 83 ? -12.632 3.936 13.614 1.00 92.31 83 GLU A C 1
ATOM 621 O O . GLU A 1 83 ? -13.381 2.966 13.528 1.00 92.31 83 GLU A O 1
ATOM 626 N N . ARG A 1 84 ? -11.901 4.364 12.577 1.00 92.75 84 ARG A N 1
ATOM 627 C CA . ARG A 1 84 ? -11.832 3.702 11.264 1.00 92.75 84 ARG A CA 1
ATOM 628 C C . ARG A 1 84 ? -10.553 2.890 11.086 1.00 92.75 84 ARG A C 1
ATOM 630 O O . ARG A 1 84 ? -10.394 2.227 10.064 1.00 92.75 84 ARG A O 1
ATOM 637 N N . PHE A 1 85 ? -9.619 2.964 12.032 1.00 94.75 85 PHE A N 1
ATOM 638 C CA . PHE A 1 85 ? -8.304 2.358 11.876 1.00 94.75 85 PHE A CA 1
ATOM 639 C C . PHE A 1 85 ? -8.383 0.831 11.788 1.00 94.75 85 PHE A C 1
ATOM 641 O O . PHE A 1 85 ? -7.800 0.258 10.870 1.00 94.75 85 PHE A O 1
ATOM 648 N N . ASP A 1 86 ? -9.184 0.191 12.644 1.00 94.31 86 ASP A N 1
ATOM 649 C CA . ASP A 1 86 ? -9.397 -1.262 12.599 1.00 94.31 86 ASP A CA 1
ATOM 650 C C . ASP A 1 86 ? -10.012 -1.718 11.265 1.00 94.31 86 ASP A C 1
ATOM 652 O O . ASP A 1 86 ? -9.592 -2.725 10.702 1.00 94.31 86 ASP A O 1
ATOM 656 N N . GLU A 1 87 ? -10.960 -0.955 10.707 1.00 95.31 87 GLU A N 1
ATOM 657 C CA . GLU A 1 87 ? -11.552 -1.239 9.390 1.00 95.31 87 GLU A CA 1
ATOM 658 C C . GLU A 1 87 ? -10.484 -1.211 8.285 1.00 95.31 87 GLU A C 1
ATOM 660 O O . GLU A 1 87 ? -10.414 -2.116 7.450 1.00 95.31 87 GLU A O 1
ATOM 665 N N . VAL A 1 88 ? -9.617 -0.193 8.294 1.00 96.50 88 VAL A N 1
ATOM 666 C CA . VAL A 1 88 ? -8.534 -0.061 7.310 1.00 96.50 88 VAL A CA 1
ATOM 667 C C . VAL A 1 88 ? -7.484 -1.160 7.493 1.00 96.50 88 VAL A C 1
ATOM 669 O O . VAL A 1 88 ? -7.037 -1.727 6.495 1.00 96.50 88 VAL A O 1
ATOM 672 N N . ARG A 1 89 ? -7.120 -1.503 8.737 1.00 96.25 89 ARG A N 1
ATOM 673 C CA . ARG A 1 89 ? -6.188 -2.598 9.051 1.00 96.25 89 ARG A CA 1
ATOM 674 C C . ARG A 1 89 ? -6.716 -3.930 8.519 1.00 96.25 89 ARG A C 1
ATOM 676 O O . ARG A 1 89 ? -6.023 -4.590 7.745 1.00 96.25 89 ARG A O 1
ATOM 683 N N . ASN A 1 90 ? -7.972 -4.254 8.827 1.00 96.25 90 ASN A N 1
ATOM 684 C CA . ASN A 1 90 ? -8.636 -5.461 8.335 1.00 96.25 90 ASN A CA 1
ATOM 685 C C . ASN A 1 90 ? -8.671 -5.488 6.801 1.00 96.25 90 ASN A C 1
ATOM 687 O O . ASN A 1 90 ? -8.377 -6.512 6.192 1.00 96.25 90 ASN A O 1
ATOM 691 N N . SER A 1 91 ? -8.940 -4.349 6.154 1.00 97.75 91 SER A N 1
ATOM 692 C CA . SER A 1 91 ? -8.911 -4.260 4.691 1.00 97.75 91 SER A CA 1
ATOM 693 C C . SER A 1 91 ? -7.525 -4.577 4.112 1.00 97.75 91 SER A C 1
ATOM 695 O O . SER A 1 91 ? -7.426 -5.266 3.094 1.00 97.75 91 SER A O 1
ATOM 697 N N . VAL A 1 92 ? -6.438 -4.128 4.749 1.00 98.25 92 VAL A N 1
ATOM 698 C CA . VAL A 1 92 ? -5.070 -4.478 4.324 1.00 98.25 92 VAL A CA 1
ATOM 699 C C . VAL A 1 92 ? -4.817 -5.984 4.459 1.00 98.25 92 VAL A C 1
ATOM 701 O O . VAL A 1 92 ? -4.233 -6.588 3.555 1.00 98.25 92 VAL A O 1
ATOM 704 N N . GLU A 1 93 ? -5.267 -6.609 5.546 1.00 97.25 93 GLU A N 1
ATOM 705 C CA . GLU A 1 93 ? -5.125 -8.054 5.767 1.00 97.25 93 GLU A CA 1
ATOM 706 C C . GLU A 1 93 ? -5.934 -8.883 4.764 1.00 97.25 93 GLU A C 1
ATOM 708 O O . GLU A 1 93 ? -5.382 -9.775 4.116 1.00 97.25 93 GLU A O 1
ATOM 713 N N . GLU A 1 94 ? -7.211 -8.548 4.564 1.00 97.75 94 GLU A N 1
ATOM 714 C CA . GLU A 1 94 ? -8.118 -9.234 3.634 1.00 97.75 94 GLU A CA 1
ATOM 715 C C . GLU A 1 94 ? -7.620 -9.177 2.184 1.00 97.75 94 GLU A C 1
ATOM 717 O O . GLU A 1 94 ? -7.780 -10.132 1.423 1.00 97.75 94 GLU A O 1
ATOM 722 N N . ASN A 1 95 ? -6.952 -8.083 1.804 1.00 98.12 95 ASN A N 1
ATOM 723 C CA . ASN A 1 95 ? -6.329 -7.928 0.488 1.00 98.12 95 ASN A CA 1
ATOM 724 C C . ASN A 1 95 ? -4.908 -8.525 0.413 1.00 98.12 95 ASN A C 1
ATOM 726 O O . ASN A 1 95 ? -4.186 -8.328 -0.568 1.00 98.12 95 ASN A O 1
ATOM 730 N N . GLY A 1 96 ? -4.491 -9.284 1.432 1.00 97.75 96 GLY A N 1
ATOM 731 C CA . GLY A 1 96 ? -3.217 -9.998 1.475 1.00 97.75 96 GLY A CA 1
ATOM 732 C C . GLY A 1 96 ? -1.993 -9.087 1.566 1.00 97.75 96 GLY A C 1
ATOM 733 O O . GLY A 1 96 ? -0.897 -9.512 1.174 1.00 97.75 96 GLY A O 1
ATOM 734 N N . GLY A 1 97 ? -2.178 -7.850 2.035 1.00 98.06 97 GLY A N 1
A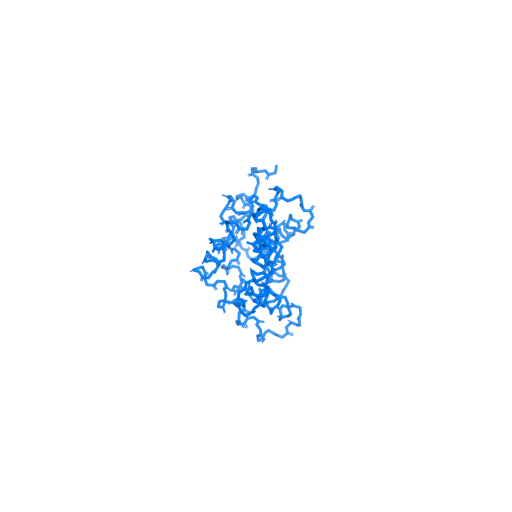TOM 735 C CA . GLY A 1 97 ? -1.126 -6.861 2.237 1.00 98.06 97 GLY A CA 1
ATOM 736 C C . GLY A 1 97 ? -0.160 -7.277 3.340 1.00 98.06 97 GLY A C 1
ATOM 737 O O . GLY A 1 97 ? 1.044 -7.288 3.096 1.00 98.06 97 GLY A O 1
ATOM 738 N N . LEU A 1 98 ? -0.675 -7.715 4.498 1.00 97.62 98 LEU A N 1
ATOM 739 C CA . LEU A 1 98 ? 0.152 -8.184 5.619 1.00 97.62 98 LEU A CA 1
ATOM 740 C C . LEU A 1 98 ? 1.079 -9.332 5.193 1.00 97.62 98 LEU A C 1
ATOM 742 O O . LEU A 1 98 ? 2.296 -9.193 5.255 1.00 97.62 98 LEU A O 1
ATOM 746 N N . TYR A 1 99 ? 0.514 -10.389 4.602 1.00 97.62 99 TYR A N 1
ATOM 747 C CA . TYR A 1 99 ? 1.281 -11.517 4.058 1.00 97.62 99 TYR A CA 1
ATOM 748 C C . TYR A 1 99 ? 2.385 -11.091 3.072 1.00 97.62 99 TYR A C 1
ATOM 750 O O . TYR A 1 99 ? 3.480 -11.653 3.049 1.00 97.62 99 TYR A O 1
ATOM 758 N N . ARG A 1 100 ? 2.117 -10.099 2.213 1.00 98.25 100 ARG A N 1
ATOM 759 C CA . ARG A 1 100 ? 3.128 -9.592 1.269 1.00 98.25 100 ARG A CA 1
ATOM 760 C C . ARG A 1 100 ? 4.223 -8.823 1.985 1.00 98.25 100 ARG A C 1
ATOM 762 O O . ARG A 1 100 ? 5.385 -9.024 1.653 1.00 98.25 100 ARG A O 1
ATOM 769 N N . MET A 1 101 ? 3.876 -7.988 2.960 1.00 98.00 101 MET A N 1
ATOM 770 C CA . MET A 1 101 ? 4.860 -7.259 3.759 1.00 98.00 101 MET A CA 1
ATOM 771 C C . MET A 1 101 ? 5.751 -8.206 4.567 1.00 98.00 101 MET A C 1
ATOM 773 O O . MET A 1 101 ? 6.957 -7.988 4.600 1.00 98.00 101 MET A O 1
ATOM 777 N N . GLU A 1 102 ? 5.205 -9.293 5.120 1.00 97.38 102 GLU A N 1
ATOM 778 C CA . GLU A 1 102 ? 5.994 -10.335 5.793 1.00 97.38 102 GLU A CA 1
ATOM 779 C C . GLU A 1 102 ? 7.026 -10.951 4.841 1.00 97.38 102 GLU A C 1
ATOM 781 O O . GLU A 1 102 ? 8.206 -11.029 5.163 1.00 97.38 102 GLU A O 1
ATOM 786 N N . ARG A 1 103 ? 6.625 -11.299 3.610 1.00 97.44 103 ARG A N 1
ATOM 787 C CA . ARG A 1 103 ? 7.569 -11.796 2.591 1.00 97.44 103 ARG A CA 1
ATOM 788 C C . ARG A 1 103 ? 8.635 -10.772 2.210 1.00 97.44 103 ARG A C 1
ATOM 790 O O . ARG A 1 103 ? 9.756 -11.147 1.880 1.00 97.44 103 ARG A O 1
ATOM 797 N N . LEU A 1 104 ? 8.298 -9.484 2.213 1.00 97.56 104 LEU A N 1
ATOM 798 C CA . LEU A 1 104 ? 9.249 -8.413 1.908 1.00 97.56 104 LEU A CA 1
ATOM 799 C C . LEU A 1 104 ? 10.319 -8.247 2.999 1.00 97.56 104 LEU A C 1
ATOM 801 O O . LEU A 1 104 ? 11.338 -7.609 2.731 1.00 97.56 104 LEU A O 1
ATOM 805 N N . GLN A 1 105 ? 10.160 -8.880 4.168 1.00 96.12 105 GLN A N 1
ATOM 806 C CA . GLN A 1 105 ? 11.221 -8.982 5.174 1.00 96.12 105 GLN A CA 1
ATOM 807 C C . GLN A 1 105 ? 12.380 -9.911 4.745 1.00 96.12 105 GLN A C 1
ATOM 809 O O . GLN A 1 105 ? 13.421 -9.945 5.394 1.00 96.12 105 GLN A O 1
ATOM 814 N N . GLU A 1 106 ? 12.246 -10.638 3.633 1.00 95.12 106 GLU A N 1
ATOM 815 C CA . GLU A 1 106 ? 13.330 -11.425 3.022 1.00 95.12 106 GLU A CA 1
ATOM 816 C C . GLU A 1 106 ? 14.017 -10.680 1.858 1.00 95.12 106 GLU A C 1
ATOM 818 O O . GLU A 1 106 ? 14.866 -11.239 1.163 1.00 95.12 106 GLU A O 1
ATOM 823 N N . SER A 1 107 ? 13.632 -9.425 1.600 1.00 95.12 107 SER A N 1
ATOM 824 C CA . SER A 1 107 ? 14.168 -8.622 0.497 1.00 95.12 107 SER A CA 1
ATOM 825 C C . SER A 1 107 ? 15.655 -8.300 0.682 1.00 95.12 107 SER A C 1
ATOM 827 O O . SER A 1 107 ? 16.084 -7.902 1.759 1.00 95.12 107 SER A O 1
ATOM 829 N N . GLU A 1 108 ? 16.429 -8.359 -0.407 1.00 95.81 108 GLU A N 1
ATOM 830 C CA . GLU A 1 108 ? 17.833 -7.910 -0.436 1.00 95.81 108 GLU A CA 1
ATOM 831 C C . GLU A 1 108 ? 17.976 -6.382 -0.302 1.00 95.81 108 GLU A C 1
ATOM 833 O O . GLU A 1 108 ? 19.070 -5.868 -0.075 1.00 95.81 108 GLU A O 1
ATOM 838 N N . SER A 1 109 ? 16.883 -5.631 -0.482 1.00 97.31 109 SER A N 1
ATOM 839 C CA . SER A 1 109 ? 16.887 -4.185 -0.282 1.00 97.31 109 SER A CA 1
ATOM 840 C C . SER A 1 109 ? 16.604 -3.850 1.178 1.00 97.31 109 SER A C 1
ATOM 842 O O . SER A 1 109 ? 15.457 -3.943 1.619 1.00 97.31 109 SER A O 1
ATOM 844 N N . ASP A 1 110 ? 17.622 -3.342 1.878 1.00 96.56 110 ASP A N 1
ATOM 845 C CA . ASP A 1 110 ? 17.510 -2.877 3.269 1.00 96.56 110 ASP A CA 1
ATOM 846 C C . ASP A 1 110 ? 16.334 -1.914 3.467 1.00 96.56 110 ASP A C 1
ATOM 848 O O . ASP A 1 110 ? 15.615 -1.986 4.459 1.00 96.56 110 ASP A O 1
ATOM 852 N N . LYS A 1 111 ? 16.095 -1.013 2.506 1.00 96.56 111 LYS A N 1
ATOM 853 C CA . LYS A 1 111 ? 14.999 -0.043 2.600 1.00 96.56 111 LYS A CA 1
ATOM 854 C C . LYS A 1 111 ? 13.629 -0.726 2.564 1.00 96.56 111 LYS A C 1
ATOM 856 O O . LYS A 1 111 ? 12.783 -0.419 3.397 1.00 96.56 111 LYS A O 1
ATOM 861 N N . VAL A 1 112 ? 13.431 -1.665 1.638 1.00 98.12 112 VAL A N 1
ATOM 862 C CA . VAL A 1 112 ? 12.181 -2.435 1.532 1.00 98.12 112 VAL A CA 1
ATOM 863 C C . VAL A 1 112 ? 11.966 -3.259 2.798 1.00 98.12 112 VAL A C 1
ATOM 865 O O . VAL A 1 112 ? 10.886 -3.196 3.381 1.00 98.12 112 VAL A O 1
ATOM 868 N N . TYR A 1 113 ? 13.012 -3.958 3.251 1.00 97.50 113 TYR A N 1
ATOM 869 C CA . TYR A 1 113 ? 13.016 -4.718 4.498 1.00 97.50 113 TYR A CA 1
ATOM 870 C C . TYR A 1 113 ? 12.589 -3.847 5.688 1.00 97.50 113 TYR A C 1
ATOM 872 O O . TYR A 1 113 ? 11.589 -4.125 6.350 1.00 97.50 113 TYR A O 1
ATOM 880 N N . HIS A 1 114 ? 13.307 -2.749 5.936 1.00 97.56 114 HIS A N 1
ATOM 881 C CA . HIS A 1 114 ? 13.072 -1.901 7.100 1.00 97.56 114 HIS A CA 1
ATOM 882 C C . HIS A 1 114 ? 11.704 -1.222 7.066 1.00 97.56 114 HIS A C 1
ATOM 884 O O . HIS A 1 114 ? 11.050 -1.141 8.107 1.00 97.56 114 HIS A O 1
ATOM 890 N N . THR A 1 115 ? 11.242 -0.755 5.901 1.00 97.31 115 THR A N 1
ATOM 891 C CA . THR A 1 115 ? 9.915 -0.140 5.806 1.00 97.31 115 THR A CA 1
ATOM 892 C C . THR A 1 115 ? 8.808 -1.177 6.018 1.00 97.31 115 THR A C 1
ATOM 894 O O . THR A 1 115 ? 7.860 -0.878 6.743 1.00 97.31 115 THR A O 1
ATOM 897 N N . ALA A 1 116 ? 8.929 -2.393 5.472 1.00 98.06 116 ALA A N 1
ATOM 898 C CA . ALA A 1 116 ? 7.957 -3.463 5.707 1.00 98.06 116 ALA A CA 1
ATOM 899 C C . ALA A 1 116 ? 7.897 -3.865 7.191 1.00 98.06 116 ALA A C 1
ATOM 901 O O . ALA A 1 116 ? 6.811 -3.895 7.770 1.00 98.06 116 ALA A O 1
ATOM 902 N N . CYS A 1 117 ? 9.054 -4.074 7.835 1.00 97.12 117 CYS A N 1
ATOM 903 C CA 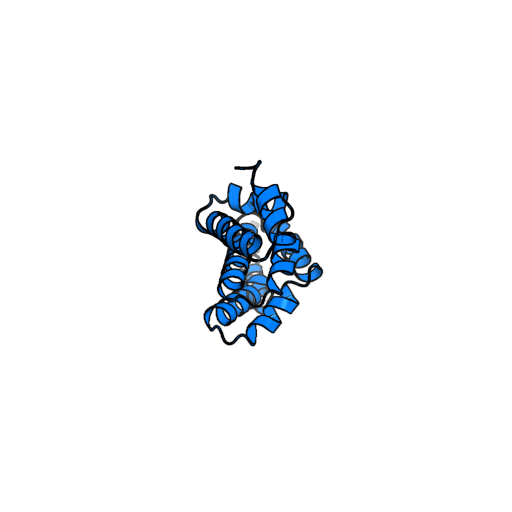. CYS A 1 117 ? 9.132 -4.328 9.277 1.00 97.12 117 CYS A CA 1
ATOM 904 C C . CYS A 1 117 ? 8.474 -3.208 10.085 1.00 97.12 117 CYS A C 1
ATOM 906 O O . CYS A 1 117 ? 7.647 -3.480 10.948 1.00 97.12 117 CYS A O 1
ATOM 908 N N . ARG A 1 118 ? 8.781 -1.944 9.767 1.00 96.75 118 ARG A N 1
ATOM 909 C CA . ARG A 1 118 ? 8.194 -0.784 10.450 1.00 96.75 118 ARG A CA 1
ATOM 910 C C . ARG A 1 118 ? 6.669 -0.780 10.362 1.00 96.75 118 ARG A C 1
ATOM 912 O O . ARG A 1 118 ? 6.021 -0.497 11.359 1.00 96.75 118 ARG A O 1
ATOM 919 N N . ILE A 1 119 ? 6.093 -1.054 9.191 1.00 97.69 119 ILE A N 1
ATOM 920 C CA . ILE A 1 119 ? 4.632 -1.073 9.028 1.00 97.69 119 ILE A CA 1
ATOM 921 C C . ILE A 1 119 ? 4.016 -2.181 9.884 1.00 97.69 119 ILE A C 1
ATOM 923 O O . ILE A 1 119 ? 3.051 -1.918 10.594 1.00 97.69 119 ILE A O 1
ATOM 927 N N . ILE A 1 120 ? 4.591 -3.385 9.847 1.00 97.25 120 ILE A N 1
ATOM 928 C CA . ILE A 1 120 ? 4.093 -4.529 10.617 1.00 97.25 120 ILE A CA 1
ATOM 929 C C . ILE A 1 120 ? 4.138 -4.220 12.116 1.00 97.25 120 ILE A C 1
ATOM 931 O O . ILE A 1 120 ? 3.100 -4.248 12.765 1.00 97.25 120 ILE A O 1
ATOM 935 N N . THR A 1 121 ? 5.298 -3.823 12.642 1.00 95.06 121 THR A N 1
ATOM 936 C CA . THR A 1 121 ? 5.475 -3.556 14.077 1.00 95.06 121 THR A CA 1
ATOM 937 C C . THR A 1 121 ? 4.608 -2.405 14.588 1.00 95.06 121 THR A C 1
ATOM 939 O O . THR A 1 121 ? 4.139 -2.453 15.715 1.00 95.06 121 THR A O 1
ATOM 942 N N . VAL A 1 122 ? 4.399 -1.352 13.792 1.00 94.50 122 VAL A N 1
ATOM 943 C CA . VAL A 1 122 ? 3.643 -0.175 14.256 1.00 94.50 122 VAL A CA 1
ATOM 944 C C . VAL A 1 122 ? 2.131 -0.383 14.163 1.00 94.50 122 VAL A C 1
ATOM 946 O O . VAL A 1 122 ? 1.404 0.159 14.986 1.00 94.50 122 VAL A O 1
ATOM 949 N N . PHE A 1 123 ? 1.635 -1.122 13.165 1.00 95.50 123 PHE A N 1
ATOM 950 C CA . PHE A 1 123 ? 0.196 -1.147 12.866 1.00 95.50 123 PHE A CA 1
ATOM 951 C C . PHE A 1 123 ? -0.474 -2.516 12.994 1.00 95.50 123 PHE A C 1
ATOM 953 O O . PHE A 1 123 ? -1.698 -2.555 13.079 1.00 95.50 123 PHE A O 1
ATOM 960 N N . PHE A 1 124 ? 0.286 -3.611 12.977 1.00 94.50 124 PHE A N 1
ATOM 961 C CA . PHE A 1 124 ? -0.243 -4.983 12.947 1.00 94.50 124 PHE A CA 1
ATOM 962 C C . PHE A 1 124 ? 0.282 -5.863 14.088 1.00 94.50 124 PHE A C 1
ATOM 964 O O . PHE A 1 124 ? -0.122 -7.015 14.193 1.00 94.50 124 PHE A O 1
ATOM 971 N N . ASP A 1 125 ? 1.181 -5.347 14.925 1.00 89.00 125 ASP A N 1
ATOM 972 C CA . ASP A 1 125 ? 1.667 -6.055 16.105 1.00 89.00 125 ASP A CA 1
ATOM 973 C C . ASP A 1 125 ? 0.809 -5.683 17.323 1.00 89.00 125 ASP A C 1
ATOM 975 O O . ASP A 1 125 ? 0.791 -4.532 17.775 1.00 89.00 125 ASP A O 1
ATOM 979 N N . ASP A 1 126 ? 0.043 -6.650 17.825 1.00 68.25 126 ASP A N 1
ATOM 980 C CA . ASP A 1 126 ? -0.921 -6.448 18.911 1.00 68.25 126 ASP A CA 1
ATOM 981 C C . ASP A 1 126 ? -0.235 -6.153 20.259 1.00 68.25 126 ASP A C 1
ATOM 983 O O . ASP A 1 126 ? -0.816 -5.471 21.105 1.00 68.25 126 ASP A O 1
ATOM 987 N N . GLU A 1 127 ? 1.021 -6.581 20.454 1.00 56.72 127 GLU A N 1
ATOM 988 C CA . GLU A 1 127 ? 1.757 -6.355 21.710 1.00 56.72 127 GLU A CA 1
ATOM 989 C C . GLU A 1 127 ? 2.059 -4.865 21.960 1.00 56.72 127 GLU A C 1
ATOM 991 O O . GLU A 1 127 ? 2.123 -4.431 23.111 1.00 56.72 127 GLU A O 1
ATOM 996 N N . VAL A 1 128 ? 2.186 -4.057 20.901 1.00 53.81 128 VAL A N 1
ATOM 997 C CA . VAL A 1 128 ? 2.483 -2.614 20.993 1.00 53.81 128 VAL A CA 1
ATOM 998 C C . VAL A 1 128 ? 1.202 -1.781 21.162 1.00 53.81 128 VAL A C 1
ATOM 1000 O O . VAL A 1 128 ? 1.209 -0.748 21.831 1.00 53.81 128 VAL A O 1
ATOM 1003 N N . ASN A 1 129 ? 0.074 -2.249 20.619 1.00 50.47 129 ASN A N 1
ATOM 1004 C CA . ASN A 1 129 ? -1.210 -1.535 20.649 1.00 50.47 129 ASN A CA 1
ATOM 1005 C C . ASN A 1 129 ? -1.947 -1.637 22.005 1.00 50.47 129 ASN A C 1
ATOM 1007 O O . ASN A 1 129 ? -2.792 -0.793 22.327 1.00 50.47 129 ASN A O 1
ATOM 1011 N N . GLU A 1 130 ? -1.619 -2.634 22.835 1.00 45.28 130 GLU A N 1
ATOM 1012 C CA . GLU A 1 130 ? -2.169 -2.771 24.193 1.00 45.28 130 GLU A CA 1
ATOM 1013 C C . GLU A 1 130 ? -1.577 -1.782 25.217 1.00 45.28 130 GLU A C 1
ATOM 1015 O O . GLU A 1 130 ? -2.213 -1.501 26.239 1.00 45.28 130 GLU A O 1
ATOM 1020 N N . GLU A 1 131 ? -0.366 -1.257 25.000 1.00 43.12 131 GLU A N 1
ATOM 1021 C CA . GLU A 1 131 ? 0.261 -0.318 25.945 1.00 43.12 131 GLU A CA 1
ATOM 1022 C C . GLU A 1 131 ? -0.341 1.094 25.849 1.00 43.12 131 GLU A C 1
ATOM 1024 O O . GLU A 1 131 ? -0.515 1.765 26.870 1.00 43.12 131 GLU A O 1
ATOM 1029 N N . GLU A 1 132 ? -0.752 1.533 24.655 1.00 47.12 132 GLU A N 1
ATOM 1030 C CA . GLU A 1 132 ? -1.390 2.845 24.471 1.00 47.12 132 GLU A CA 1
ATOM 1031 C C . GLU A 1 132 ? -2.822 2.884 25.030 1.00 47.12 132 GLU A C 1
ATOM 1033 O O . GLU A 1 132 ? -3.242 3.893 25.608 1.00 47.12 132 GLU A O 1
ATOM 1038 N N . SER A 1 133 ? -3.546 1.764 24.961 1.00 42.53 133 SER A N 1
ATOM 1039 C CA . SER A 1 133 ? -4.922 1.646 25.460 1.00 42.53 133 SER A CA 1
ATOM 1040 C C . SER A 1 133 ? -5.011 1.538 26.993 1.00 42.53 133 SER A C 1
ATOM 1042 O O . SER A 1 133 ? -5.977 2.025 27.582 1.00 42.53 133 SER A O 1
ATOM 1044 N N . LYS A 1 134 ? -3.973 1.035 27.680 1.00 39.38 134 LYS A N 1
ATOM 1045 C CA . LYS A 1 134 ? -3.921 0.966 29.160 1.00 39.38 134 LYS A CA 1
ATOM 1046 C C . LYS A 1 134 ? -3.631 2.309 29.847 1.00 39.38 134 LYS A C 1
ATOM 1048 O O . LYS A 1 134 ? -3.909 2.458 31.033 1.00 39.38 134 LYS A O 1
ATOM 1053 N N . SER A 1 135 ? -3.129 3.314 29.125 1.00 39.25 135 SER A N 1
ATOM 1054 C CA . SER A 1 135 ? -2.797 4.632 29.703 1.00 39.25 135 SER A CA 1
ATOM 1055 C C . SER A 1 135 ? -4.011 5.545 29.959 1.00 39.25 135 SER A C 1
ATOM 1057 O O . SER A 1 135 ? -3.892 6.557 30.653 1.00 39.25 135 SER A O 1
ATOM 1059 N N . SER A 1 136 ? -5.185 5.194 29.419 1.00 45.16 136 SER A N 1
ATOM 1060 C CA . SER A 1 136 ? -6.375 6.059 29.429 1.00 45.16 136 SER A CA 1
ATOM 1061 C C . SER A 1 136 ? -7.404 5.717 30.518 1.00 45.16 136 SER A C 1
ATOM 1063 O O . SER A 1 136 ? -8.278 6.536 30.796 1.00 45.16 136 SER A O 1
ATOM 1065 N N . GLU A 1 137 ? -7.310 4.549 31.166 1.00 43.25 137 GLU A N 1
ATOM 1066 C CA . GLU A 1 137 ? -8.355 4.061 32.087 1.00 43.25 137 GLU A CA 1
ATOM 1067 C C . GLU A 1 137 ? -8.056 4.271 33.587 1.00 43.25 137 GLU A C 1
ATOM 1069 O O . GLU A 1 137 ? -8.967 4.166 34.407 1.00 43.25 137 GLU A O 1
ATOM 1074 N N . GLU A 1 138 ? -6.840 4.664 33.988 1.00 42.88 138 GLU A N 1
ATOM 1075 C CA . GLU A 1 138 ? -6.496 4.823 35.419 1.00 42.88 138 GLU A CA 1
ATOM 1076 C C . GLU A 1 138 ? -6.860 6.185 36.050 1.00 42.88 138 GLU A C 1
ATOM 1078 O O . GLU A 1 138 ? -6.727 6.353 37.260 1.00 42.88 138 GLU A O 1
ATOM 1083 N N . ASN A 1 139 ? -7.394 7.155 35.297 1.00 45.91 139 ASN A N 1
ATOM 1084 C CA . ASN A 1 139 ? -7.710 8.492 35.837 1.00 45.91 139 ASN A CA 1
ATOM 1085 C C . ASN A 1 139 ? -9.186 8.737 36.204 1.00 45.91 139 ASN A C 1
ATOM 1087 O O . ASN A 1 139 ? -9.584 9.888 36.401 1.00 45.91 139 ASN A O 1
ATOM 1091 N N . HIS A 1 140 ? -10.011 7.693 36.350 1.00 49.25 140 HIS A N 1
ATOM 1092 C CA . HIS A 1 140 ? -11.411 7.875 36.760 1.00 49.25 140 HIS A CA 1
ATOM 1093 C C . HIS A 1 140 ? -11.865 7.050 37.967 1.00 49.25 140 HIS A C 1
ATOM 1095 O O . HIS A 1 140 ? -12.982 6.539 37.991 1.00 49.25 140 HIS A O 1
ATOM 1101 N N . LEU A 1 141 ? -11.040 6.985 39.019 1.00 54.44 141 LEU A N 1
ATOM 1102 C CA . LEU A 1 141 ? -11.516 6.553 40.335 1.00 54.44 141 LEU A CA 1
ATOM 1103 C C . LEU A 1 141 ? -10.870 7.341 41.488 1.00 54.44 141 LEU A C 1
ATOM 1105 O O . LEU A 1 141 ? -10.028 6.844 42.225 1.00 54.44 141 LEU A O 1
ATOM 1109 N N . MET A 1 142 ? -11.308 8.585 41.671 1.00 48.53 142 MET A N 1
ATOM 1110 C CA . MET A 1 142 ? -11.287 9.245 42.983 1.00 48.53 142 MET A CA 1
ATOM 1111 C C . MET A 1 142 ? -12.679 9.833 43.219 1.00 48.53 142 MET A C 1
ATOM 1113 O O . MET A 1 142 ? -12.944 11.010 42.983 1.00 48.53 142 MET A O 1
ATOM 1117 N N . ASP A 1 143 ? -13.582 8.944 43.631 1.00 50.81 143 ASP A N 1
ATOM 1118 C CA . ASP A 1 143 ? -14.795 9.281 44.367 1.00 50.81 143 ASP A CA 1
ATOM 1119 C C . ASP A 1 143 ? -14.380 9.941 45.687 1.00 50.81 143 ASP A C 1
ATOM 1121 O O . ASP A 1 143 ? -13.733 9.315 46.526 1.00 50.81 143 ASP A O 1
ATOM 1125 N N . TYR A 1 144 ? -14.742 11.209 45.866 1.00 45.00 144 TYR A N 1
ATOM 1126 C CA . TYR A 1 144 ? -14.864 11.789 47.196 1.00 45.00 144 TYR A CA 1
ATOM 1127 C C . TYR A 1 144 ? -16.230 12.448 47.317 1.00 45.00 144 TYR A C 1
ATOM 1129 O O . TYR A 1 144 ? -16.439 13.609 46.962 1.00 45.00 144 TYR A O 1
ATOM 1137 N N . SER A 1 145 ? -17.158 11.650 47.831 1.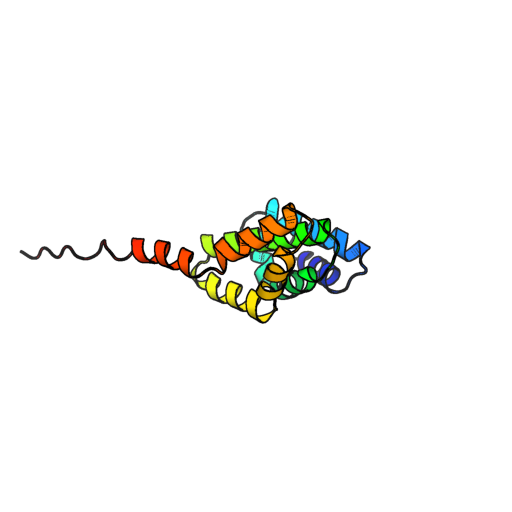00 56.69 145 SER A N 1
ATOM 1138 C CA . SER A 1 145 ? -18.413 12.091 48.418 1.00 56.69 145 SER A CA 1
ATOM 1139 C C . SER A 1 145 ? -18.218 12.486 49.896 1.00 56.69 145 SER A C 1
ATOM 1141 O O . SER A 1 145 ? -17.611 11.728 50.654 1.00 56.69 145 SER A O 1
ATOM 1143 N N . PHE A 1 146 ? -18.848 13.615 50.260 1.00 50.06 146 PHE A N 1
ATOM 1144 C CA . PHE A 1 146 ? -19.043 14.285 51.569 1.00 50.06 146 PHE A CA 1
ATOM 1145 C C . PHE A 1 146 ? -17.909 15.133 52.164 1.00 50.06 146 PHE A C 1
ATOM 1147 O O . PHE A 1 146 ? -16.905 14.582 52.660 1.00 50.06 146 PHE A O 1
#

pLDDT: mean 88.66, std 17.5, range [39.25, 98.56]

Radius of gyration: 17.69 Å; chains: 1; bounding box: 37×29×70 Å

Organism: Parelaphostrongylus tenuis (NCBI:txid148309)

Sequence (146 aa):
MQEIMPFILKVLDSGDFKCQFEASWAVANLALGGTLKQVLCLLEENAIPILCAALAHSNVDLLNNILETLHTLLNAVSSCCPERFDEVRNSVEENGGLYRMERLQESESDKVYHTACRIITVFFDDEVNEEESKSSEENHLMDYSF

Foldseek 3Di:
DLVCLLVLLVCLQDNDPVSVLVSLVVLLCCLVVNDLVSLVSCVVSVSLLSLLVQLPDPDPSSLLSSLSSLQSSLVSCCVPPVVCNVVSLVSNVVSCSLVSLVVQCPPPDPSSNVSSVVCCVPRVDVVVVVVVVVVPPPPPDDDDDD